Protein AF-A0A820DXK3-F1 (afdb_monomer)

Organism: NCBI:txid392033

Structure (mmCIF, N/CA/C/O backbone):
data_AF-A0A820DXK3-F1
#
_entry.id   AF-A0A820DXK3-F1
#
loop_
_atom_site.group_PDB
_atom_site.id
_atom_site.type_symbol
_atom_site.label_atom_id
_atom_site.label_alt_id
_atom_site.label_comp_id
_atom_site.label_asym_id
_atom_site.label_entity_id
_atom_site.label_seq_id
_atom_site.pdbx_PDB_ins_code
_atom_site.Cartn_x
_atom_site.Cartn_y
_atom_site.Cartn_z
_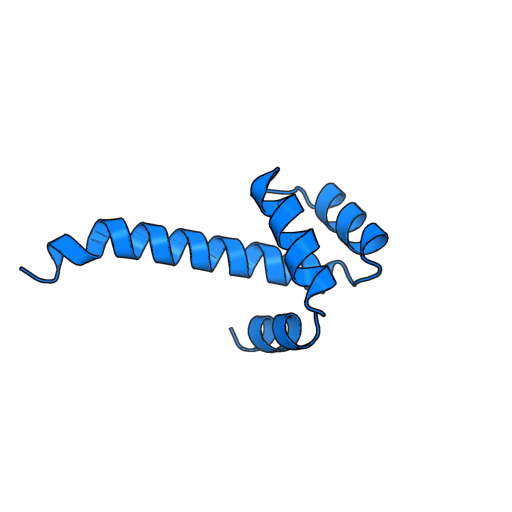atom_site.occupancy
_atom_site.B_iso_or_equiv
_atom_site.auth_seq_id
_atom_site.auth_comp_id
_atom_site.auth_asym_id
_a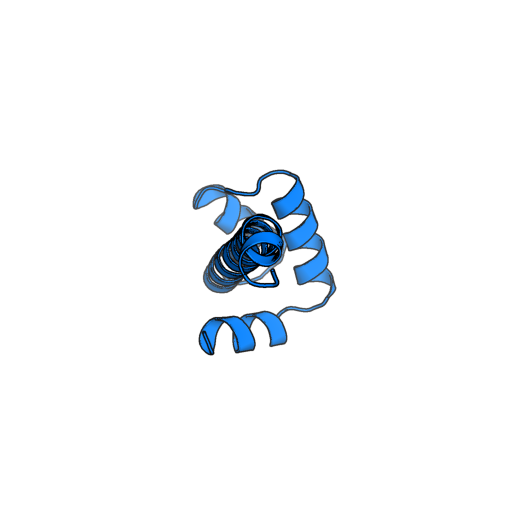tom_site.auth_atom_id
_atom_site.pdbx_PDB_model_num
ATOM 1 N N . SER A 1 1 ? 6.782 -11.569 3.553 1.00 54.75 1 SER A N 1
ATOM 2 C CA . SER A 1 1 ? 7.299 -10.635 4.571 1.00 54.75 1 SER A CA 1
ATOM 3 C C . SER A 1 1 ? 6.251 -10.489 5.655 1.00 54.75 1 SER A C 1
ATOM 5 O O . SER A 1 1 ? 5.126 -10.118 5.332 1.00 54.75 1 SER A O 1
ATOM 7 N N . GLU A 1 2 ? 6.587 -10.823 6.901 1.00 64.38 2 GLU A N 1
ATOM 8 C CA . GLU A 1 2 ? 5.658 -10.839 8.046 1.00 64.38 2 GLU A CA 1
ATOM 9 C C . GLU A 1 2 ? 5.054 -9.457 8.327 1.00 64.38 2 GLU A C 1
ATOM 11 O O . GLU A 1 2 ? 3.851 -9.341 8.545 1.00 64.38 2 GLU A O 1
ATOM 16 N N . ARG A 1 3 ? 5.848 -8.389 8.171 1.00 64.50 3 ARG A N 1
ATOM 1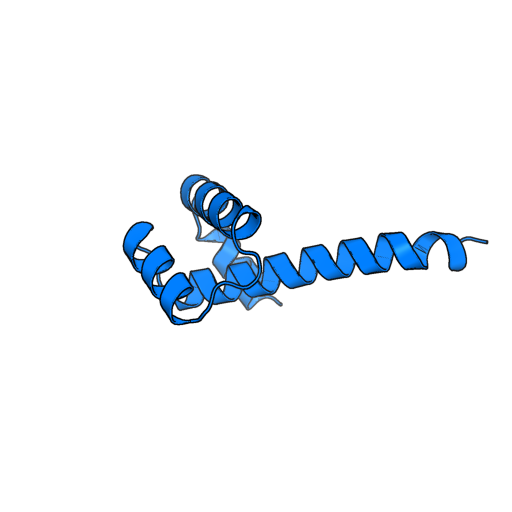7 C CA . ARG A 1 3 ? 5.378 -7.000 8.313 1.00 64.50 3 ARG A CA 1
ATOM 18 C C . ARG A 1 3 ? 4.237 -6.650 7.356 1.00 64.50 3 ARG A C 1
ATOM 20 O O . ARG A 1 3 ? 3.295 -5.983 7.757 1.00 64.50 3 ARG A O 1
ATOM 27 N N . ALA A 1 4 ? 4.282 -7.122 6.109 1.00 66.94 4 ALA A N 1
ATOM 28 C CA . ALA A 1 4 ? 3.197 -6.884 5.154 1.00 66.94 4 ALA A CA 1
ATOM 29 C C . ALA A 1 4 ? 1.923 -7.661 5.518 1.00 66.94 4 ALA A C 1
ATOM 31 O O . ALA A 1 4 ? 0.822 -7.177 5.281 1.00 66.94 4 ALA A O 1
ATOM 32 N N . SER A 1 5 ? 2.073 -8.840 6.127 1.00 70.75 5 SER A N 1
ATOM 33 C CA . SER A 1 5 ? 0.944 -9.667 6.556 1.00 70.75 5 SER A CA 1
ATOM 34 C C . SER A 1 5 ? 0.140 -8.996 7.670 1.00 70.75 5 SER A C 1
ATOM 36 O O . SER A 1 5 ? -1.085 -8.981 7.607 1.00 70.75 5 SER A O 1
ATOM 38 N N . TRP A 1 6 ? 0.816 -8.396 8.653 1.00 76.50 6 TRP A N 1
ATOM 39 C CA . TRP A 1 6 ? 0.153 -7.716 9.772 1.00 76.50 6 TRP A CA 1
ATOM 40 C C . TRP A 1 6 ? -0.531 -6.418 9.323 1.00 76.50 6 TRP A C 1
ATOM 42 O O . TRP A 1 6 ? -1.636 -6.116 9.758 1.00 76.50 6 TRP A O 1
ATOM 52 N N . VAL A 1 7 ? 0.078 -5.686 8.383 1.00 77.44 7 VAL A N 1
ATOM 53 C CA . VAL A 1 7 ? -0.528 -4.487 7.779 1.00 77.44 7 VAL A CA 1
ATOM 54 C C . VAL A 1 7 ? -1.830 -4.816 7.050 1.00 77.44 7 VAL A C 1
ATOM 56 O O . VAL A 1 7 ? -2.816 -4.108 7.213 1.00 77.44 7 VAL A O 1
ATOM 59 N N . ILE A 1 8 ? -1.853 -5.896 6.267 1.00 76.38 8 ILE A N 1
ATOM 60 C CA . ILE A 1 8 ? -3.050 -6.296 5.514 1.00 76.38 8 ILE A CA 1
ATOM 61 C C . ILE A 1 8 ? -4.174 -6.746 6.452 1.00 76.38 8 ILE A C 1
ATOM 63 O O . ILE A 1 8 ? -5.331 -6.471 6.165 1.00 76.38 8 ILE A O 1
ATOM 67 N N . GLN A 1 9 ? -3.847 -7.392 7.574 1.00 80.06 9 GLN A N 1
ATOM 68 C CA . GLN A 1 9 ? -4.838 -7.783 8.584 1.00 80.06 9 GLN A CA 1
ATOM 69 C C . GLN A 1 9 ? -5.439 -6.589 9.338 1.00 80.06 9 GLN A C 1
ATOM 71 O O . GLN A 1 9 ? -6.567 -6.684 9.809 1.00 80.06 9 GLN A O 1
ATOM 76 N N . MET A 1 10 ? -4.706 -5.477 9.447 1.00 83.25 10 MET A N 1
ATOM 77 C CA . MET A 1 10 ? -5.170 -4.263 10.129 1.00 83.25 10 MET A CA 1
ATOM 78 C C . MET A 1 10 ? -6.042 -3.365 9.234 1.00 83.25 10 MET A C 1
ATOM 80 O O . MET A 1 10 ? -6.788 -2.522 9.728 1.00 83.25 10 MET A O 1
ATOM 84 N N . LEU A 1 11 ? -5.951 -3.518 7.911 1.00 85.44 11 LEU A N 1
ATOM 85 C CA . LEU A 1 11 ? -6.776 -2.774 6.962 1.00 85.44 11 LEU A CA 1
ATOM 86 C C . LEU A 1 11 ? -8.175 -3.398 6.871 1.00 85.44 11 LEU A C 1
ATOM 88 O O . LEU A 1 11 ? -8.319 -4.601 6.663 1.00 85.44 11 LEU A O 1
ATOM 92 N N . THR A 1 12 ? -9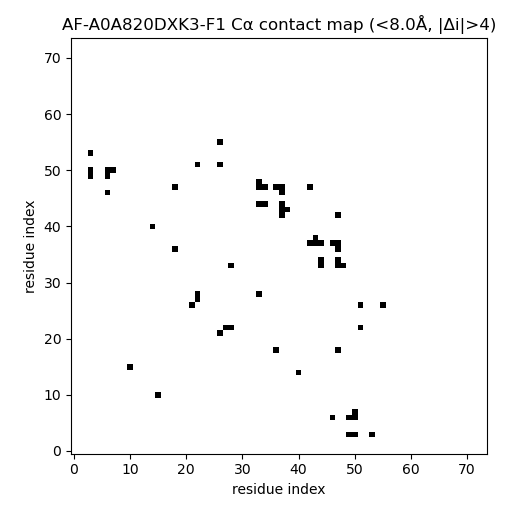.214 -2.569 6.987 1.00 89.12 12 THR A N 1
ATOM 93 C CA . THR A 1 12 ? -10.595 -2.998 6.744 1.00 89.12 12 THR A CA 1
ATOM 94 C C . THR A 1 12 ? -10.794 -3.335 5.268 1.00 89.12 12 THR A C 1
ATOM 96 O O . THR A 1 12 ? -10.037 -2.901 4.394 1.00 89.12 12 THR A O 1
ATOM 99 N N . LYS A 1 13 ? -11.858 -4.086 4.970 1.00 87.19 13 LYS A N 1
ATOM 100 C CA . LYS A 1 13 ? -12.224 -4.416 3.589 1.00 87.19 13 LYS A CA 1
ATOM 101 C C . LYS A 1 13 ? -12.427 -3.161 2.730 1.00 87.19 13 LYS A C 1
ATOM 103 O O . LYS A 1 13 ? -11.960 -3.129 1.602 1.00 87.19 13 LYS A O 1
ATOM 108 N N . GLU A 1 14 ? -13.026 -2.113 3.288 1.00 88.50 14 GLU A N 1
ATOM 109 C CA . GLU A 1 14 ? -13.236 -0.835 2.594 1.00 88.50 14 GLU A CA 1
ATOM 110 C C . GLU A 1 14 ? -11.915 -0.149 2.221 1.00 88.50 14 GLU A C 1
ATOM 112 O O . GLU A 1 14 ? -11.773 0.364 1.107 1.00 88.50 14 GLU A O 1
ATOM 117 N N . HIS A 1 15 ? -10.912 -0.193 3.109 1.00 88.06 15 HIS A N 1
ATOM 118 C CA . HIS A 1 15 ? -9.578 0.319 2.793 1.00 88.06 15 HIS A CA 1
ATOM 119 C C . HIS A 1 15 ? -8.930 -0.491 1.667 1.00 88.06 15 HIS A C 1
ATOM 121 O O . HIS A 1 15 ? -8.314 0.087 0.776 1.00 88.06 15 HIS A O 1
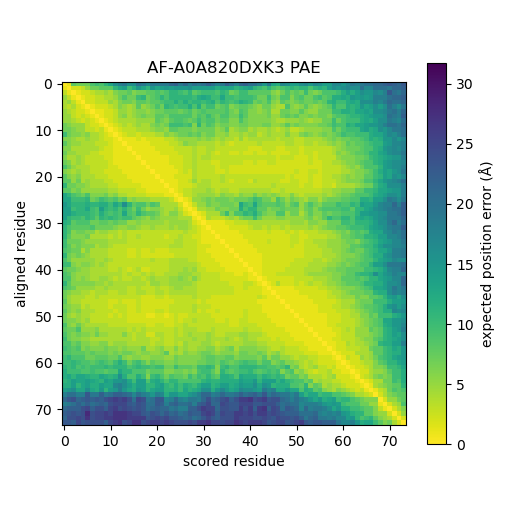ATOM 127 N N . LEU A 1 16 ? -9.068 -1.821 1.695 1.00 89.31 16 LEU A N 1
ATOM 128 C CA . LEU A 1 16 ? -8.513 -2.705 0.669 1.00 89.31 16 LEU A CA 1
ATOM 129 C C . LEU A 1 16 ? -9.175 -2.481 -0.696 1.00 89.31 16 LEU A C 1
ATOM 131 O O . LEU A 1 16 ? -8.461 -2.371 -1.689 1.00 89.31 16 LEU A O 1
ATOM 135 N N . ASP A 1 17 ? -10.503 -2.366 -0.739 1.00 90.75 17 ASP A N 1
ATOM 136 C CA . ASP A 1 17 ? -11.257 -2.128 -1.973 1.00 90.75 17 ASP A CA 1
ATOM 137 C C . ASP A 1 17 ? -10.903 -0.757 -2.574 1.00 90.75 17 ASP A C 1
ATOM 139 O O . ASP A 1 17 ? -10.645 -0.650 -3.774 1.00 90.75 17 ASP A O 1
ATOM 143 N N . SER A 1 18 ? -10.781 0.278 -1.738 1.00 90.06 18 SER A N 1
ATOM 144 C CA . SER A 1 18 ? -10.365 1.611 -2.191 1.00 90.06 18 SER A CA 1
ATOM 145 C C . SER A 1 18 ? -8.926 1.616 -2.715 1.00 90.06 18 SER A C 1
ATOM 147 O O . SER A 1 18 ? -8.649 2.164 -3.780 1.00 90.06 18 SER A O 1
ATOM 149 N N . LEU A 1 19 ? -7.993 0.974 -2.001 1.00 89.06 19 LEU A N 1
ATOM 150 C CA . LEU A 1 19 ? -6.600 0.842 -2.440 1.00 89.06 19 LEU A CA 1
ATOM 151 C C . LEU A 1 19 ? -6.489 0.075 -3.762 1.00 89.06 19 LEU A C 1
ATOM 153 O O . LEU A 1 19 ? -5.680 0.447 -4.610 1.00 89.06 19 LEU A O 1
ATOM 157 N N . GLU A 1 20 ? -7.315 -0.952 -3.963 1.00 90.00 20 GLU A N 1
ATOM 158 C CA . GLU A 1 20 ? -7.383 -1.691 -5.224 1.00 90.00 20 GLU A CA 1
ATOM 159 C C . GLU A 1 20 ? -7.901 -0.816 -6.368 1.00 90.00 20 GLU A C 1
ATOM 161 O O . GLU A 1 20 ? -7.312 -0.833 -7.447 1.00 90.00 20 GLU A O 1
ATOM 166 N N . GLN A 1 21 ? -8.934 0.000 -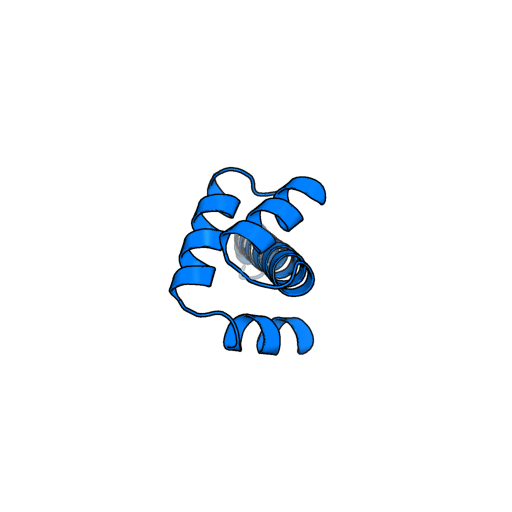6.138 1.00 89.94 21 GLN A N 1
ATOM 167 C CA . GLN A 1 21 ? -9.415 0.959 -7.138 1.00 89.94 21 GLN A CA 1
ATOM 168 C C . GLN A 1 21 ? -8.321 1.958 -7.538 1.00 89.94 21 GLN A C 1
ATOM 170 O O . GLN A 1 21 ? -8.073 2.158 -8.729 1.00 89.94 21 GLN A O 1
ATOM 175 N N . PHE A 1 22 ? -7.605 2.530 -6.562 1.00 87.75 22 PHE A N 1
ATOM 176 C CA . PHE A 1 22 ? -6.466 3.408 -6.846 1.00 87.75 22 PHE A CA 1
ATOM 177 C C . PHE A 1 22 ? -5.357 2.677 -7.606 1.00 87.75 22 PHE A C 1
ATOM 179 O O . PHE A 1 22 ? -4.784 3.230 -8.543 1.00 87.75 22 PHE A O 1
ATOM 186 N N . PHE A 1 23 ? -5.072 1.426 -7.242 1.00 86.81 23 PHE A N 1
ATOM 187 C CA . PHE A 1 23 ? -4.043 0.618 -7.888 1.00 86.81 23 PHE A CA 1
ATOM 188 C C . PHE A 1 23 ? -4.376 0.270 -9.340 1.00 86.81 23 PHE A C 1
ATOM 190 O O . PHE A 1 23 ? -3.471 0.240 -10.167 1.00 86.81 23 PHE A O 1
ATOM 197 N N . GLN A 1 24 ? -5.647 0.016 -9.660 1.00 84.75 24 GLN A N 1
ATOM 198 C CA . GLN A 1 24 ? -6.088 -0.232 -11.036 1.00 84.75 24 GLN A CA 1
ATOM 199 C C . GLN A 1 24 ? -5.978 1.014 -11.918 1.00 84.75 24 GLN A C 1
ATOM 201 O O . GLN A 1 24 ? -5.753 0.886 -13.119 1.00 84.75 24 GLN A O 1
ATOM 206 N N . HIS A 1 25 ? -6.126 2.203 -11.329 1.00 84.44 25 HIS A N 1
ATOM 207 C CA . HIS A 1 25 ? -5.962 3.467 -12.039 1.00 84.44 25 HIS A CA 1
ATOM 208 C C . HIS A 1 25 ? -4.485 3.860 -12.200 1.00 84.44 25 HIS A C 1
ATOM 210 O O . HIS A 1 25 ? -4.073 4.296 -13.272 1.00 84.44 25 HIS A O 1
ATOM 216 N N . ASN A 1 26 ? -3.680 3.692 -11.145 1.00 80.25 26 ASN A N 1
ATOM 217 C CA . ASN A 1 26 ? -2.250 3.981 -11.156 1.00 80.25 26 ASN A CA 1
ATOM 218 C C . ASN A 1 26 ? -1.462 2.975 -10.299 1.00 80.25 26 ASN A C 1
ATOM 220 O O . ASN A 1 26 ? -1.293 3.119 -9.085 1.00 80.25 26 ASN A O 1
ATOM 224 N N . ASN A 1 27 ? -0.903 1.968 -10.966 1.00 74.81 27 ASN A N 1
ATOM 225 C CA . ASN A 1 27 ? -0.177 0.865 -10.337 1.00 74.81 27 ASN A CA 1
ATOM 226 C C . ASN A 1 27 ? 1.167 1.312 -9.720 1.00 74.81 27 ASN A C 1
ATOM 228 O O . ASN A 1 27 ? 1.753 0.577 -8.921 1.00 74.81 27 ASN A O 1
ATOM 232 N N . PHE A 1 28 ? 1.669 2.496 -10.091 1.00 73.19 28 PHE A N 1
ATOM 233 C CA . PHE A 1 28 ? 2.941 3.066 -9.640 1.00 73.19 28 PHE A CA 1
ATOM 234 C C . PHE A 1 28 ? 2.745 4.469 -9.060 1.00 73.19 28 PHE A C 1
ATOM 236 O O . PHE A 1 28 ? 3.479 5.398 -9.401 1.00 73.19 28 PHE A O 1
ATOM 243 N N . ALA A 1 29 ? 1.764 4.601 -8.165 1.00 76.50 29 ALA A N 1
ATOM 244 C CA . ALA A 1 29 ? 1.518 5.839 -7.439 1.00 76.50 29 ALA A CA 1
ATOM 245 C C . ALA A 1 29 ? 2.822 6.402 -6.843 1.00 76.50 29 ALA A C 1
ATOM 247 O O . ALA A 1 29 ? 3.575 5.703 -6.157 1.00 76.50 29 ALA A O 1
ATOM 248 N N . GLN A 1 30 ? 3.110 7.670 -7.113 1.00 83.06 30 GLN A N 1
ATOM 249 C CA . GLN A 1 30 ? 4.252 8.368 -6.543 1.00 83.06 30 GLN A CA 1
ATOM 250 C C . GLN A 1 30 ? 4.054 8.588 -5.038 1.00 83.06 30 GLN A C 1
ATOM 252 O O . GLN A 1 30 ? 2.946 8.522 -4.508 1.00 83.06 30 GLN A O 1
ATOM 257 N N . ILE A 1 31 ? 5.138 8.916 -4.328 1.00 81.81 31 ILE A N 1
ATOM 258 C CA . ILE A 1 31 ? 5.114 9.154 -2.873 1.00 81.81 31 ILE A CA 1
ATOM 259 C C . ILE A 1 31 ? 4.042 10.183 -2.472 1.00 81.81 31 ILE A C 1
ATOM 261 O O . ILE A 1 31 ? 3.400 10.032 -1.435 1.00 81.81 31 ILE A O 1
ATOM 265 N N . ASN A 1 32 ? 3.831 11.217 -3.288 1.00 84.62 32 ASN A N 1
ATOM 266 C CA . ASN A 1 32 ? 2.835 12.253 -3.011 1.00 84.62 32 ASN A CA 1
ATOM 267 C C . ASN A 1 32 ? 1.398 11.736 -3.174 1.00 84.62 32 ASN A C 1
ATOM 269 O O . ASN A 1 32 ? 0.534 12.070 -2.367 1.00 84.62 32 ASN A O 1
ATOM 273 N N . GLU A 1 33 ? 1.153 10.874 -4.160 1.00 86.38 33 GLU A N 1
ATOM 274 C CA . GLU A 1 33 ? -0.152 10.246 -4.380 1.00 86.38 33 GLU A CA 1
ATOM 275 C C . GLU A 1 33 ? -0.472 9.253 -3.258 1.00 86.38 33 GLU A C 1
ATOM 277 O O . GLU A 1 33 ? -1.568 9.285 -2.706 1.00 86.38 33 GLU A O 1
ATOM 282 N N . MET A 1 34 ? 0.507 8.446 -2.833 1.00 86.50 34 MET A N 1
ATOM 283 C CA . MET A 1 34 ? 0.347 7.526 -1.700 1.00 86.50 34 MET A CA 1
ATOM 284 C C . MET A 1 34 ? -0.001 8.260 -0.400 1.00 86.50 34 MET A C 1
ATOM 286 O O . MET A 1 34 ? -0.856 7.798 0.353 1.00 86.50 34 MET A O 1
ATOM 290 N N . LYS A 1 35 ? 0.606 9.430 -0.156 1.00 88.25 35 LYS A N 1
ATOM 291 C CA . LYS A 1 35 ? 0.243 10.295 0.977 1.00 88.25 35 LYS A CA 1
ATOM 292 C C . LYS A 1 35 ? -1.175 10.845 0.853 1.00 88.25 35 LYS A C 1
ATOM 294 O O . LYS A 1 35 ? -1.887 10.880 1.847 1.00 88.25 35 LYS A O 1
ATOM 299 N N . SER A 1 36 ? -1.588 11.253 -0.346 1.00 89.06 36 SER A N 1
ATOM 300 C CA . SER A 1 36 ? -2.955 11.730 -0.587 1.00 89.06 36 SER A CA 1
ATOM 301 C C . SER A 1 36 ? -3.986 10.631 -0.303 1.00 89.06 36 SER A C 1
ATOM 303 O O . SER A 1 36 ? -4.950 10.856 0.424 1.00 89.06 36 SER A O 1
ATOM 305 N N . ILE A 1 37 ? -3.720 9.409 -0.777 1.00 88.88 37 ILE A N 1
ATOM 306 C CA . ILE A 1 37 ? -4.543 8.220 -0.511 1.00 88.88 37 ILE A CA 1
ATOM 307 C C . ILE A 1 37 ? -4.592 7.910 0.990 1.00 88.88 37 ILE A C 1
ATOM 309 O O . ILE A 1 37 ? -5.660 7.625 1.524 1.00 88.88 37 ILE A O 1
ATOM 313 N N . ALA A 1 38 ? -3.453 7.995 1.681 1.00 90.69 38 ALA A N 1
ATOM 314 C CA . ALA A 1 38 ? -3.367 7.778 3.122 1.00 90.69 38 ALA A CA 1
ATOM 315 C C . ALA A 1 38 ? -4.260 8.761 3.897 1.00 90.69 38 ALA A C 1
ATOM 317 O O . ALA A 1 38 ? -5.038 8.343 4.752 1.00 90.69 38 ALA A O 1
ATOM 318 N N . THR A 1 39 ? -4.215 10.046 3.538 1.00 91.00 39 THR A N 1
ATOM 319 C CA . THR A 1 39 ? -5.085 11.077 4.118 1.00 91.00 39 THR A CA 1
ATOM 320 C C . THR A 1 39 ? -6.558 10.825 3.792 1.00 91.00 39 THR A C 1
ATOM 322 O O . THR A 1 39 ? -7.402 10.943 4.674 1.00 91.00 39 THR A O 1
ATOM 325 N N . HIS A 1 40 ? -6.874 10.445 2.551 1.00 89.25 40 HIS A N 1
ATOM 326 C CA . HIS A 1 40 ? -8.249 10.195 2.112 1.00 89.25 40 HIS A CA 1
ATOM 327 C C . HIS A 1 40 ? -8.890 8.996 2.823 1.00 89.25 40 HIS A C 1
ATOM 329 O O . HIS A 1 40 ? -10.052 9.052 3.211 1.00 89.25 40 HIS A O 1
ATOM 335 N N . LEU A 1 41 ? -8.115 7.930 3.034 1.00 87.69 41 LEU A N 1
ATOM 336 C CA . LEU A 1 41 ? -8.552 6.712 3.717 1.00 87.69 41 LEU A CA 1
ATOM 337 C C . LEU A 1 41 ? -8.329 6.758 5.234 1.00 87.69 41 LEU A C 1
ATOM 339 O O . LEU A 1 41 ? -8.603 5.778 5.916 1.00 87.69 41 LEU A O 1
ATOM 343 N N . ASN A 1 42 ? -7.823 7.876 5.764 1.00 90.00 42 ASN A N 1
ATOM 344 C CA . ASN A 1 42 ? -7.487 8.058 7.176 1.00 90.00 42 ASN A CA 1
ATOM 345 C C . ASN A 1 42 ? -6.586 6.938 7.749 1.00 90.00 42 ASN A C 1
ATOM 347 O O . ASN A 1 42 ? -6.767 6.463 8.871 1.00 90.00 42 ASN A O 1
ATOM 351 N N . ILE A 1 43 ? -5.601 6.504 6.960 1.00 90.50 43 ILE A N 1
ATOM 352 C CA . ILE A 1 43 ? -4.605 5.490 7.330 1.00 90.50 43 ILE A CA 1
ATOM 353 C C . ILE A 1 43 ? -3.191 6.056 7.212 1.00 90.50 43 ILE A C 1
ATOM 355 O O . ILE A 1 43 ? -2.943 7.076 6.579 1.00 90.50 43 ILE A O 1
ATOM 359 N N . THR A 1 44 ? -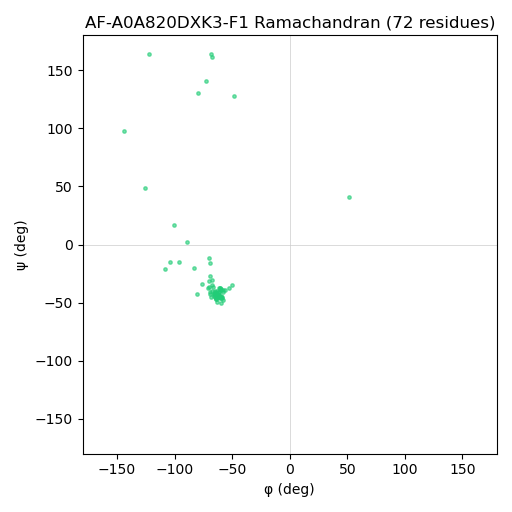2.213 5.386 7.814 1.00 89.25 44 THR A N 1
ATOM 360 C CA . THR A 1 44 ? -0.812 5.814 7.738 1.00 89.25 44 THR A CA 1
ATOM 361 C C . THR A 1 44 ? -0.207 5.549 6.352 1.00 89.25 44 THR A C 1
ATOM 363 O O . THR A 1 44 ? -0.379 4.468 5.790 1.00 89.25 44 THR A O 1
ATOM 366 N N . ASP A 1 45 ? 0.618 6.477 5.849 1.00 88.00 45 ASP A N 1
ATOM 367 C CA . ASP A 1 45 ? 1.415 6.327 4.609 1.00 88.00 45 ASP A CA 1
ATOM 368 C C . ASP A 1 45 ? 2.223 5.012 4.578 1.00 88.00 45 ASP A C 1
ATOM 370 O O . ASP A 1 45 ? 2.350 4.356 3.546 1.00 88.00 45 ASP A O 1
ATOM 374 N N . CYS A 1 46 ? 2.708 4.555 5.738 1.00 87.00 46 CYS A N 1
ATOM 375 C CA . CYS A 1 46 ? 3.390 3.267 5.8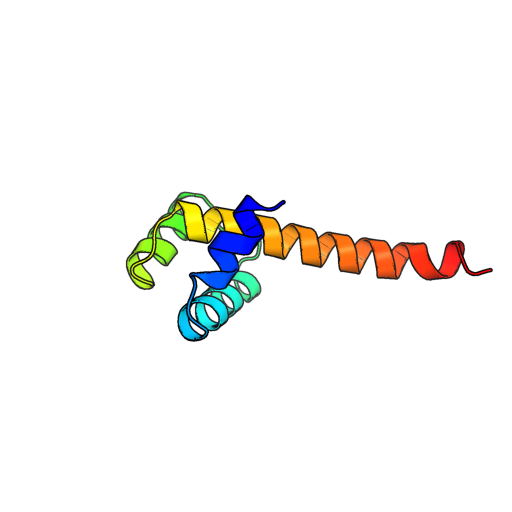77 1.00 87.00 46 CYS A CA 1
ATOM 376 C C . CYS A 1 46 ? 2.519 2.078 5.424 1.00 87.00 46 CYS A C 1
ATOM 378 O O . CYS A 1 46 ? 3.018 1.170 4.747 1.00 87.00 46 CYS A O 1
ATOM 380 N N . TYR A 1 47 ? 1.223 2.092 5.752 1.00 88.12 47 TYR A N 1
ATOM 381 C CA . TYR A 1 47 ? 0.287 1.040 5.360 1.00 88.12 47 TYR A CA 1
ATOM 382 C C . TYR A 1 47 ? 0.047 1.047 3.856 1.00 88.12 47 TYR A C 1
ATOM 384 O O . TYR A 1 47 ? 0.172 -0.001 3.223 1.00 88.12 47 TYR A O 1
ATOM 392 N N . VAL A 1 48 ? -0.174 2.228 3.272 1.00 89.19 48 VAL A N 1
ATOM 393 C CA . VAL A 1 48 ? -0.358 2.395 1.823 1.00 89.19 48 VAL A CA 1
ATOM 394 C C . VAL A 1 48 ? 0.872 1.900 1.064 1.00 89.19 48 VAL A C 1
ATOM 396 O O . VAL A 1 48 ? 0.760 1.037 0.196 1.00 89.19 48 VAL A O 1
ATOM 399 N N . ARG A 1 49 ? 2.075 2.344 1.442 1.00 88.12 49 ARG A N 1
ATOM 400 C CA . ARG A 1 49 ? 3.329 1.907 0.801 1.00 88.12 49 ARG A CA 1
ATOM 401 C C . ARG A 1 49 ? 3.546 0.405 0.891 1.00 88.12 49 ARG A C 1
ATOM 403 O O . ARG A 1 49 ? 3.974 -0.223 -0.079 1.00 88.12 49 ARG A O 1
ATOM 410 N N . THR A 1 50 ? 3.299 -0.168 2.067 1.00 88.50 50 THR A N 1
ATOM 411 C CA . THR A 1 50 ? 3.472 -1.606 2.294 1.00 88.50 50 THR A CA 1
ATOM 412 C C . THR A 1 50 ? 2.480 -2.402 1.454 1.00 88.50 50 THR A C 1
ATOM 414 O O . THR A 1 50 ? 2.876 -3.376 0.810 1.00 88.50 50 THR A O 1
ATOM 417 N N . TRP A 1 51 ? 1.226 -1.951 1.399 1.00 89.38 51 TRP A N 1
ATOM 418 C CA . TRP A 1 51 ? 0.184 -2.566 0.590 1.00 89.38 51 TRP A CA 1
ATOM 419 C C . TRP A 1 51 ? 0.512 -2.492 -0.908 1.00 89.38 51 TRP A C 1
ATOM 421 O O . TRP A 1 51 ? 0.545 -3.533 -1.561 1.00 89.38 51 TRP A O 1
ATOM 431 N N . PHE A 1 52 ? 0.883 -1.318 -1.436 1.00 88.06 52 PHE A N 1
ATOM 432 C CA . PHE A 1 52 ? 1.247 -1.142 -2.851 1.00 88.06 52 PHE A CA 1
ATOM 433 C C . PHE A 1 52 ? 2.435 -2.025 -3.253 1.00 88.06 52 PHE A C 1
ATOM 435 O O . PHE A 1 52 ? 2.390 -2.714 -4.272 1.00 88.06 52 PHE A O 1
ATOM 442 N N . ARG A 1 53 ? 3.490 -2.079 -2.425 1.00 85.56 53 ARG A N 1
ATOM 443 C CA . ARG A 1 53 ? 4.648 -2.958 -2.667 1.00 85.56 53 ARG A CA 1
ATOM 444 C C . ARG A 1 53 ? 4.255 -4.431 -2.684 1.00 85.56 53 ARG A C 1
ATOM 446 O O . ARG A 1 53 ? 4.709 -5.177 -3.550 1.00 85.56 53 ARG A O 1
ATOM 453 N N . TYR A 1 54 ? 3.424 -4.857 -1.737 1.00 86.19 54 TYR A N 1
ATOM 454 C CA . TYR A 1 54 ? 2.962 -6.239 -1.673 1.00 86.19 54 TYR A CA 1
ATOM 455 C C . TYR A 1 54 ? 2.052 -6.596 -2.853 1.00 86.19 54 TYR A C 1
ATOM 457 O O . TYR A 1 54 ? 2.187 -7.679 -3.424 1.00 86.19 54 TYR A O 1
ATOM 465 N N . ARG A 1 55 ? 1.164 -5.683 -3.259 1.00 87.44 55 ARG A N 1
ATOM 466 C CA . ARG A 1 55 ? 0.277 -5.871 -4.408 1.00 87.44 55 ARG A CA 1
ATOM 467 C C . ARG A 1 55 ? 1.070 -5.994 -5.704 1.00 87.44 55 ARG A C 1
ATOM 469 O O . ARG A 1 55 ? 0.848 -6.952 -6.442 1.00 87.44 55 ARG A O 1
ATOM 476 N N . LEU A 1 56 ? 2.052 -5.112 -5.917 1.00 85.25 56 LEU A N 1
ATOM 477 C CA . LEU A 1 56 ? 2.992 -5.192 -7.040 1.00 85.25 56 LEU A CA 1
ATOM 478 C C . LEU A 1 56 ? 3.767 -6.507 -7.040 1.00 85.25 56 LEU A C 1
ATOM 480 O O . LEU A 1 56 ? 3.861 -7.144 -8.083 1.00 85.25 56 LEU A O 1
ATOM 484 N N . PHE A 1 57 ? 4.278 -6.938 -5.884 1.00 83.88 57 PHE A N 1
ATOM 485 C CA . PHE A 1 57 ? 4.980 -8.216 -5.759 1.00 83.88 57 PHE A CA 1
ATOM 486 C C . PHE A 1 57 ? 4.077 -9.409 -6.090 1.00 83.88 57 PHE A C 1
ATOM 488 O O . PHE A 1 57 ? 4.496 -10.324 -6.792 1.00 83.88 57 PHE A O 1
ATOM 495 N N . LYS A 1 58 ? 2.822 -9.412 -5.623 1.00 82.50 58 LYS A N 1
ATOM 496 C CA . LYS A 1 58 ? 1.847 -10.443 -6.001 1.00 82.50 58 LYS A CA 1
ATOM 497 C C . LYS A 1 58 ? 1.586 -10.437 -7.503 1.00 82.50 58 LYS A C 1
ATOM 499 O O . LYS A 1 58 ? 1.581 -11.498 -8.117 1.00 82.50 58 LYS A O 1
ATOM 504 N N . GLU A 1 59 ? 1.398 -9.263 -8.092 1.00 81.06 59 GLU A N 1
ATOM 505 C CA . GLU A 1 59 ? 1.130 -9.111 -9.521 1.00 81.06 59 GLU A CA 1
ATOM 506 C C . GLU A 1 59 ? 2.314 -9.584 -10.376 1.00 81.06 59 GLU A C 1
ATOM 508 O O . GLU A 1 59 ? 2.138 -10.288 -11.370 1.00 81.06 59 GLU A O 1
ATOM 513 N N . THR A 1 60 ? 3.545 -9.244 -9.986 1.00 79.50 60 THR A N 1
ATOM 514 C CA . THR A 1 60 ? 4.750 -9.728 -10.669 1.00 79.50 60 THR A CA 1
ATOM 515 C C . THR A 1 60 ? 4.959 -11.219 -10.443 1.00 79.50 60 THR A C 1
ATOM 517 O O . THR A 1 60 ? 5.245 -11.921 -11.405 1.00 79.50 60 THR A O 1
ATOM 520 N N . ALA A 1 61 ? 4.739 -11.742 -9.235 1.00 77.25 61 ALA A N 1
ATOM 521 C CA . ALA A 1 61 ? 4.816 -13.175 -8.960 1.00 77.25 61 ALA A CA 1
ATOM 522 C C . ALA A 1 61 ? 3.793 -13.976 -9.785 1.00 77.25 61 ALA A C 1
ATOM 524 O O . ALA A 1 61 ? 4.138 -15.019 -10.335 1.00 77.25 61 ALA A O 1
ATOM 525 N N . ILE A 1 62 ? 2.561 -13.476 -9.937 1.00 74.06 62 ILE A N 1
ATOM 526 C CA . ILE A 1 62 ? 1.540 -14.078 -10.810 1.00 74.06 62 ILE A CA 1
ATOM 527 C C . ILE A 1 62 ? 1.989 -14.030 -12.271 1.00 74.06 62 ILE A C 1
ATOM 529 O O . ILE A 1 62 ? 1.906 -15.047 -12.958 1.00 74.06 62 ILE A O 1
ATOM 533 N N . ARG A 1 63 ? 2.491 -12.884 -12.752 1.00 75.06 63 ARG A N 1
ATOM 534 C CA . ARG A 1 63 ? 2.991 -12.743 -14.130 1.00 75.06 63 ARG A CA 1
ATOM 535 C C . ARG A 1 63 ? 4.160 -13.679 -14.419 1.00 75.06 63 ARG A C 1
ATOM 537 O O . ARG A 1 63 ? 4.147 -14.363 -15.439 1.00 75.06 63 ARG A O 1
ATOM 544 N N . LEU A 1 64 ? 5.134 -13.753 -13.516 1.00 70.19 64 LEU A N 1
ATOM 545 C CA . LEU A 1 64 ? 6.272 -14.660 -13.627 1.00 70.19 64 LEU A CA 1
ATOM 546 C C . LEU A 1 64 ? 5.797 -16.115 -13.582 1.00 70.19 64 LEU A C 1
ATOM 548 O O . LEU A 1 64 ? 6.140 -16.889 -14.466 1.00 70.19 64 LEU A O 1
ATOM 552 N N . ARG A 1 65 ? 4.916 -16.488 -12.648 1.00 69.62 65 ARG A N 1
ATOM 553 C CA . ARG A 1 65 ? 4.349 -17.841 -12.614 1.00 69.62 65 ARG A CA 1
ATOM 554 C C . ARG A 1 65 ? 3.631 -18.180 -13.922 1.00 69.62 65 ARG A C 1
ATOM 556 O O . ARG A 1 65 ? 3.909 -19.219 -14.494 1.00 69.62 65 ARG A O 1
ATOM 563 N N . ARG A 1 66 ? 2.774 -17.306 -14.453 1.00 68.69 66 ARG A N 1
ATOM 564 C CA . ARG A 1 66 ? 2.093 -17.539 -15.743 1.00 68.69 66 ARG A CA 1
ATOM 565 C C . ARG A 1 66 ? 3.069 -17.682 -16.914 1.00 68.69 66 ARG A C 1
ATOM 567 O O . ARG A 1 66 ? 2.827 -18.495 -17.795 1.00 68.69 66 ARG A O 1
ATOM 574 N N . ARG A 1 67 ? 4.161 -16.913 -16.917 1.00 68.31 67 ARG A N 1
ATOM 575 C CA . ARG A 1 67 ? 5.178 -16.939 -17.976 1.00 68.31 67 ARG A CA 1
ATOM 576 C C . ARG A 1 67 ? 6.106 -18.158 -17.896 1.00 68.31 67 ARG A C 1
ATOM 578 O O . ARG A 1 67 ? 6.521 -18.641 -18.940 1.00 68.31 67 ARG A O 1
ATOM 585 N N . TYR A 1 68 ? 6.426 -18.648 -16.697 1.00 56.94 68 TYR A N 1
ATOM 586 C CA . TYR A 1 68 ? 7.449 -19.684 -16.492 1.00 56.94 68 TYR A CA 1
ATOM 587 C C . TYR A 1 68 ? 6.898 -21.072 -16.105 1.00 56.94 68 TYR A C 1
ATOM 589 O O . TYR A 1 68 ? 7.581 -22.063 -16.336 1.00 56.94 68 TYR A O 1
ATOM 597 N N . LEU A 1 69 ? 5.668 -21.197 -15.580 1.00 56.78 69 LEU A N 1
ATOM 598 C CA . LEU A 1 69 ? 5.065 -22.498 -15.232 1.00 56.78 69 LEU A CA 1
ATOM 599 C C . LEU A 1 69 ? 4.918 -23.484 -16.417 1.00 56.78 69 LEU A C 1
ATOM 601 O O . LEU A 1 69 ? 5.174 -24.664 -16.191 1.00 56.78 69 LEU A O 1
ATOM 605 N N . PRO A 1 70 ? 4.575 -23.079 -17.662 1.00 57.31 70 PRO A N 1
ATOM 606 C CA . PRO A 1 70 ? 4.486 -24.035 -18.773 1.00 57.31 70 PRO A CA 1
ATOM 607 C C . PRO A 1 70 ? 5.844 -24.594 -19.235 1.00 57.31 70 PRO A C 1
ATOM 609 O O . PRO A 1 70 ? 5.860 -25.553 -19.993 1.00 57.31 70 PRO A O 1
ATOM 612 N N . PHE A 1 71 ? 6.971 -24.032 -18.785 1.00 52.44 71 PHE A N 1
ATOM 613 C CA . PHE A 1 71 ? 8.317 -24.490 -19.160 1.00 52.44 71 PHE A CA 1
ATOM 614 C C . PHE A 1 71 ? 8.957 -25.454 -18.148 1.00 52.44 71 PHE A C 1
ATOM 616 O O . PHE A 1 71 ? 9.948 -26.094 -18.471 1.00 52.44 71 PHE A O 1
ATOM 623 N N . VAL A 1 72 ? 8.423 -25.543 -16.924 1.00 51.38 72 VAL A N 1
ATOM 624 C CA . VAL A 1 72 ? 8.981 -26.379 -15.837 1.00 51.38 72 VAL A CA 1
ATOM 625 C C . VAL A 1 72 ? 8.162 -27.660 -15.622 1.00 51.38 72 VAL A C 1
ATOM 627 O O . VAL A 1 72 ? 8.621 -28.582 -14.961 1.00 51.38 72 VAL A O 1
ATOM 630 N N . ALA A 1 73 ? 6.947 -27.727 -16.173 1.00 53.44 73 ALA A N 1
ATOM 631 C CA . ALA A 1 73 ? 6.034 -28.866 -16.045 1.00 53.44 73 ALA A CA 1
ATOM 632 C C . ALA A 1 73 ? 6.021 -29.801 -17.278 1.00 53.44 73 ALA A C 1
ATOM 634 O O . ALA A 1 73 ? 5.062 -30.555 -17.434 1.00 53.44 73 ALA A O 1
ATOM 635 N N . ALA A 1 74 ? 7.034 -29.715 -18.151 1.00 45.50 74 ALA A N 1
ATOM 636 C CA . ALA A 1 74 ? 7.189 -30.534 -19.358 1.00 45.50 74 ALA A CA 1
ATOM 637 C C . ALA A 1 74 ? 8.249 -31.625 -19.168 1.00 45.50 74 ALA A C 1
ATOM 639 O O . ALA A 1 74 ? 9.267 -31.332 -18.500 1.00 45.50 74 ALA A O 1
#

Nearest PDB structures (foldseek):
  8r7z-assembly3_K  TM=9.762E-01  e=6.493E-03  Homo sapiens
  2da3-assembly1_A  TM=9.595E-01  e=2.394E-02  Homo sapiens
  1yrn-assembly1_A  TM=9.458E-01  e=3.475E-02  Saccharomyces cerevisiae
  8p7g-assembly1_A  TM=8.800E-01  e=2.547E-02  Homo sapiens
  4uus-assembly2_F  TM=6.977E-01  e=7.325E-02  Drosophila melanogaster

Secondary structure (DSSP, 8-state):
-HHHHHHHHHS-HHHHHHHHHHHHH-TT--HHHHHHHHHHTT--HHHHHHHHHHHHHHHHHHHHHHHHHHHH--

pLDDT: mean 79.9, std 11.56, range [45.5, 91.0]

Radius of gyration: 14.29 Å; Cα contacts (8 Å, |Δi|>4): 31; chains: 1; bounding box: 22×43×30 Å

Mean predicted aligned error: 7.43 Å

InterPro domains:
  IPR001356 Homeodomain [PF00046] (10-55)
  IPR001356 Homeodomain 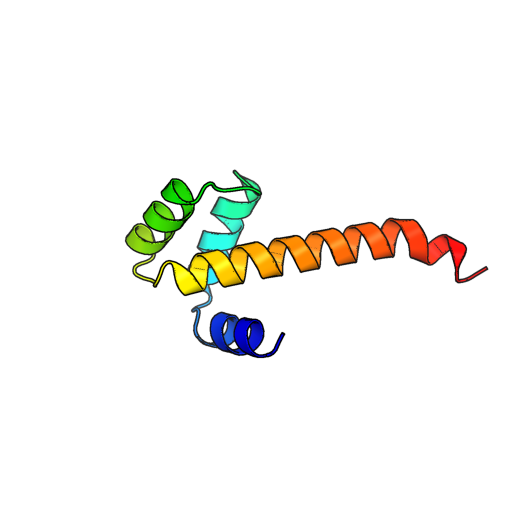[PS50071] (11-62)
  IPR001356 Homeodomain [cd00086] (11-52)
  IPR009057 Homedomain-like superfamily [SSF46689] (9-60)

Foldseek 3Di:
DVVLVVLVVPDDPVLVVLLVVVCVVPLPDDLVRLVVSCVVSVHDSVSSVSPSVVVVVVVVVVVCCVVCVVVVVD

Solvent-accessible surface area (backbone atoms only — not comparable to full-atom values): 4298 Å² total; per-residue (Å²): 110,71,73,51,54,56,48,57,72,72,47,50,70,69,55,51,53,51,51,48,54,49,36,76,75,42,80,75,63,49,76,69,51,38,44,52,51,12,63,74,69,73,48,56,45,68,52,45,55,43,48,54,53,50,51,50,48,51,53,50,50,50,51,48,45,70,72,48,50,79,72,72,79,112

Sequence (74 aa):
SERASWVIQMLTKEHLDSLEQFFQHNNFAQINEMKSIATHLNITDCYVRTWFRYRLFKETAIRLRRRYLPFVAA